Protein AF-A0A1C3ZV62-F1 (afdb_monomer)

pLDDT: mean 83.8, std 9.14, range [52.62, 94.25]

Organism: NCBI:txid1505725

Secondary structure (DSSP, 8-state):
-TTHHHHHHHHHHHHHHHHHHHHHHTT--GGG--SEETTEE-HHHHHHHHHHHHHHHHHHHHHHT-

Sequence (66 aa):
MKKILPILSIILWVVTIGIFINAFMHHDLWGLTPIIAHNSIHGIFGWSLMLSIVFSILWVIVRHKK

Solvent-accessible surface area (backbone atoms only — not comparable to full-atom values): 3655 Å² total; per-residue (Å²): 110,91,68,52,51,58,52,51,28,51,51,33,44,53,50,35,50,49,53,51,51,52,26,53,76,68,71,38,55,65,75,56,50,56,41,64,49,93,94,38,77,28,64,75,57,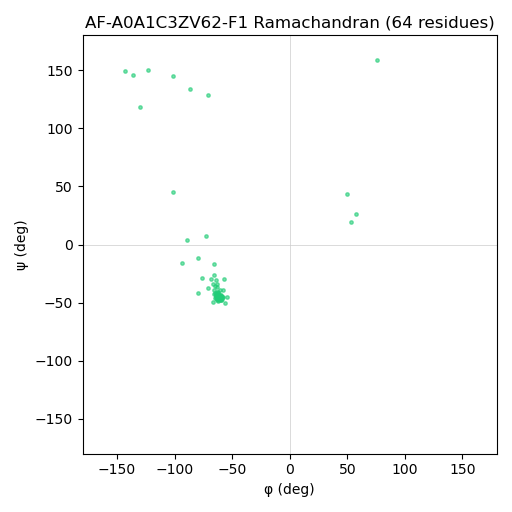24,50,34,46,50,50,25,50,53,42,48,52,52,45,53,51,62,61,69,79,105

Radius of gyration: 13.86 Å; Cα contacts (8 Å, |Δi|>4): 50; chains: 1; bounding box: 25×26×38 Å

Structure (mmCIF, N/CA/C/O backbone):
data_AF-A0A1C3ZV62-F1
#
_entry.id   AF-A0A1C3ZV62-F1
#
loop_
_atom_site.group_PDB
_atom_site.id
_atom_site.type_symbol
_atom_site.label_atom_id
_atom_site.label_alt_id
_atom_site.label_comp_id
_atom_site.label_asym_id
_atom_site.label_entity_id
_atom_site.label_seq_id
_atom_site.pdbx_PDB_ins_code
_atom_site.Cartn_x
_atom_site.Cartn_y
_atom_site.Cartn_z
_atom_site.occupancy
_atom_site.B_iso_or_equiv
_atom_site.auth_seq_id
_atom_site.auth_comp_id
_atom_site.auth_asym_id
_atom_site.auth_atom_id
_atom_site.pdbx_PDB_model_num
ATOM 1 N N . MET A 1 1 ? -1.992 5.782 22.510 1.00 57.41 1 MET A N 1
ATOM 2 C CA . MET A 1 1 ? -2.167 4.670 21.541 1.00 57.41 1 MET A CA 1
ATOM 3 C C . MET A 1 1 ? -3.320 4.862 20.550 1.00 57.41 1 MET A C 1
ATOM 5 O O . MET A 1 1 ? -3.062 4.792 19.359 1.00 57.41 1 MET A O 1
ATOM 9 N N . LYS A 1 2 ? -4.561 5.164 20.978 1.00 63.31 2 LYS A N 1
ATOM 10 C CA . LYS A 1 2 ? -5.751 5.215 20.087 1.00 63.31 2 LYS A CA 1
ATOM 11 C C . LYS A 1 2 ? -5.652 6.175 18.883 1.00 63.31 2 LYS A C 1
ATOM 13 O O . LYS A 1 2 ? -6.256 5.902 17.856 1.00 63.31 2 LYS A O 1
ATOM 18 N N . LYS A 1 3 ? -4.897 7.276 19.004 1.00 72.94 3 LYS A N 1
ATOM 19 C CA . LYS A 1 3 ? -4.684 8.258 17.922 1.00 72.94 3 LYS A CA 1
ATOM 20 C C . LYS A 1 3 ? -3.422 8.006 17.086 1.00 72.94 3 LYS A C 1
ATOM 22 O O . LYS A 1 3 ? -3.313 8.541 15.999 1.00 72.94 3 LYS A O 1
ATOM 27 N N . ILE A 1 4 ? -2.488 7.188 17.574 1.00 83.31 4 ILE A N 1
ATOM 28 C CA . ILE A 1 4 ? -1.188 6.973 16.916 1.00 83.31 4 ILE A CA 1
ATOM 29 C C . ILE A 1 4 ? -1.340 5.990 15.753 1.00 83.31 4 ILE A C 1
ATOM 31 O O . ILE A 1 4 ? -0.807 6.233 14.680 1.00 83.31 4 ILE A O 1
ATOM 35 N N . LEU A 1 5 ? -2.126 4.924 15.947 1.00 84.56 5 LEU A N 1
ATOM 36 C CA . LEU A 1 5 ? -2.394 3.924 14.911 1.00 84.56 5 LEU A CA 1
ATOM 37 C C . LEU A 1 5 ? -2.983 4.519 13.614 1.00 84.56 5 LEU A C 1
ATOM 39 O O . LEU A 1 5 ? -2.429 4.239 12.555 1.00 84.56 5 LEU A O 1
ATOM 43 N N . PRO A 1 6 ? -4.046 5.357 13.653 1.00 84.31 6 PRO A N 1
ATOM 44 C CA . PRO A 1 6 ? -4.583 5.952 12.430 1.00 84.31 6 PRO A CA 1
ATOM 45 C C . PRO A 1 6 ? -3.601 6.920 11.767 1.00 84.31 6 PRO A C 1
ATOM 47 O O . PRO A 1 6 ? -3.478 6.902 10.549 1.00 84.31 6 PRO A O 1
ATOM 50 N N . ILE A 1 7 ? -2.861 7.720 12.546 1.00 89.31 7 ILE A N 1
ATOM 51 C CA . ILE A 1 7 ? -1.840 8.630 12.003 1.00 89.31 7 ILE A CA 1
ATOM 52 C C . ILE A 1 7 ? -0.753 7.833 11.276 1.00 89.31 7 ILE A C 1
ATOM 54 O O . ILE A 1 7 ? -0.403 8.161 10.148 1.00 89.31 7 ILE A O 1
ATOM 58 N N . LEU A 1 8 ? -0.261 6.755 11.890 1.00 89.06 8 LEU A N 1
ATOM 59 C CA . LEU A 1 8 ? 0.757 5.898 11.290 1.00 89.06 8 LEU A CA 1
ATOM 60 C C . LEU A 1 8 ? 0.249 5.222 10.012 1.00 89.06 8 LEU A C 1
ATOM 62 O O . LEU A 1 8 ? 0.971 5.169 9.023 1.00 89.06 8 LEU A O 1
ATOM 66 N N . SER A 1 9 ? -1.005 4.763 10.010 1.00 88.69 9 SER A N 1
ATOM 67 C CA . SER A 1 9 ? -1.629 4.166 8.827 1.00 88.69 9 SER A CA 1
ATOM 68 C C . SER A 1 9 ? -1.736 5.168 7.676 1.00 88.69 9 SER A C 1
ATOM 70 O O . SER A 1 9 ? -1.457 4.814 6.535 1.00 88.69 9 SER A O 1
ATOM 72 N N . ILE A 1 10 ? -2.094 6.424 7.964 1.00 91.25 10 ILE A N 1
ATOM 73 C CA . I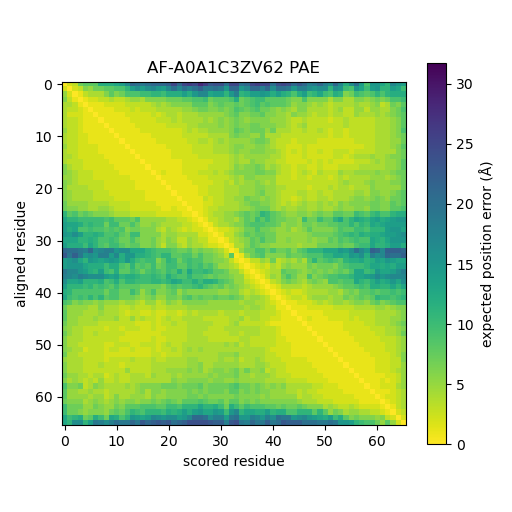LE A 1 10 ? -2.148 7.494 6.957 1.00 91.25 10 ILE A CA 1
ATOM 74 C C . ILE A 1 10 ? -0.750 7.775 6.399 1.00 91.25 10 ILE A C 1
ATOM 76 O O . ILE A 1 10 ? -0.588 7.841 5.185 1.00 91.25 10 ILE A O 1
ATOM 80 N N . ILE A 1 11 ? 0.264 7.897 7.262 1.00 93.12 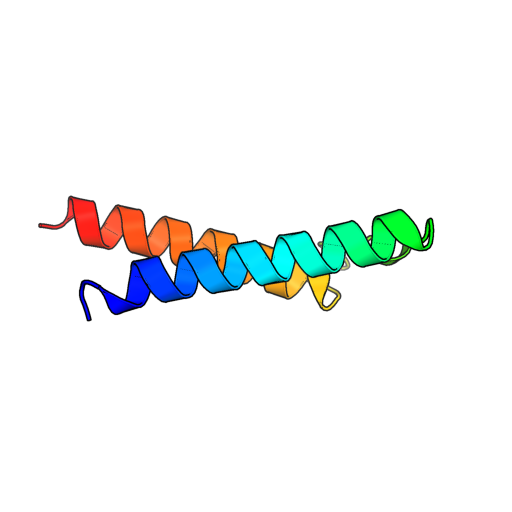11 ILE A N 1
ATOM 81 C CA . ILE A 1 11 ? 1.653 8.130 6.835 1.00 93.12 11 ILE A CA 1
ATOM 82 C C . ILE A 1 11 ? 2.136 6.996 5.924 1.00 93.12 11 ILE A C 1
ATOM 84 O O . ILE A 1 11 ? 2.713 7.263 4.873 1.00 93.12 11 ILE A O 1
ATOM 88 N N . LEU A 1 12 ? 1.867 5.743 6.294 1.00 91.75 12 LEU A N 1
ATOM 89 C CA . LEU A 1 12 ? 2.225 4.572 5.493 1.00 91.75 12 LEU A CA 1
ATOM 90 C C . LEU A 1 12 ? 1.586 4.622 4.100 1.00 91.75 12 LEU A C 1
ATOM 92 O O . LEU A 1 12 ? 2.293 4.462 3.108 1.00 91.75 12 LEU A O 1
ATOM 96 N N . TRP A 1 13 ? 0.296 4.957 4.012 1.00 93.31 13 TRP A N 1
ATOM 97 C CA . TRP A 1 13 ? -0.386 5.131 2.729 1.00 93.31 13 TRP A CA 1
ATOM 98 C C . TRP A 1 13 ? 0.199 6.267 1.889 1.00 93.31 13 TRP A C 1
ATOM 100 O O . TRP A 1 13 ? 0.390 6.089 0.688 1.00 93.31 13 TRP A O 1
ATOM 110 N N . VAL A 1 14 ? 0.536 7.407 2.502 1.00 94.25 14 VAL A N 1
ATOM 111 C CA . VAL A 1 14 ? 1.199 8.523 1.804 1.00 94.25 14 VAL A CA 1
ATOM 112 C C . VAL A 1 14 ? 2.537 8.073 1.215 1.00 94.25 14 VAL A C 1
ATOM 114 O O . VAL A 1 14 ? 2.822 8.365 0.056 1.00 94.25 14 VAL A O 1
ATOM 117 N N . VAL A 1 15 ? 3.332 7.312 1.972 1.00 92.50 15 VAL A N 1
ATOM 118 C CA . VAL A 1 15 ? 4.607 6.759 1.489 1.00 92.50 15 VAL A CA 1
ATOM 119 C C . VAL A 1 15 ? 4.384 5.759 0.352 1.00 92.50 15 VAL A C 1
ATOM 121 O O . VAL A 1 15 ? 5.052 5.861 -0.677 1.00 92.50 15 VAL A O 1
ATOM 124 N N . THR A 1 16 ? 3.428 4.833 0.485 1.00 91.19 16 THR A N 1
ATOM 125 C CA . THR A 1 16 ? 3.100 3.857 -0.569 1.00 91.19 16 THR A CA 1
ATOM 126 C C . THR A 1 16 ? 2.704 4.556 -1.872 1.00 91.19 16 THR A C 1
ATOM 128 O O . THR A 1 16 ? 3.202 4.202 -2.941 1.00 91.19 16 THR A O 1
ATOM 131 N N . ILE A 1 17 ? 1.850 5.581 -1.785 1.00 92.44 17 ILE A N 1
ATOM 132 C CA . ILE A 1 17 ? 1.417 6.378 -2.939 1.00 92.44 17 ILE A CA 1
ATOM 133 C C . ILE A 1 17 ? 2.599 7.146 -3.538 1.00 92.44 17 ILE A C 1
ATOM 135 O O . ILE A 1 17 ? 2.750 7.167 -4.755 1.00 92.44 17 ILE A O 1
ATOM 139 N N . GLY A 1 18 ? 3.466 7.733 -2.711 1.00 92.00 18 GLY A N 1
ATOM 140 C CA . GLY A 1 18 ? 4.659 8.439 -3.181 1.00 92.00 18 GLY A CA 1
ATOM 141 C C . GLY A 1 18 ? 5.602 7.540 -3.984 1.00 92.00 18 GLY A C 1
ATOM 142 O O . GLY A 1 18 ? 6.041 7.926 -5.065 1.00 92.00 18 GLY A O 1
ATOM 143 N N . ILE A 1 19 ? 5.857 6.316 -3.506 1.00 89.06 19 ILE A N 1
ATOM 144 C CA . ILE A 1 19 ? 6.667 5.321 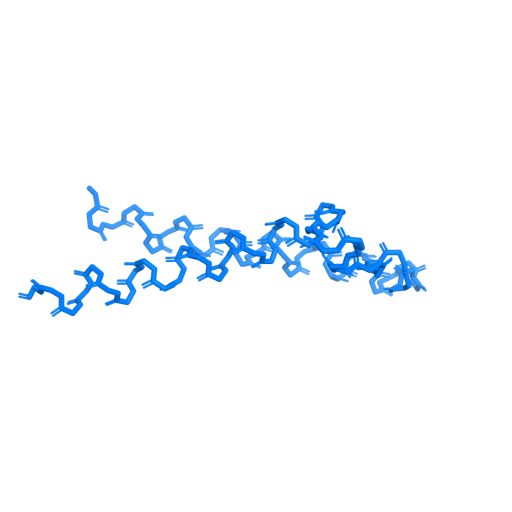-4.230 1.00 89.06 19 ILE A CA 1
ATOM 145 C C . ILE A 1 19 ? 6.014 4.969 -5.573 1.00 89.06 19 ILE A C 1
ATOM 147 O O . ILE A 1 19 ? 6.699 4.914 -6.594 1.00 89.06 19 ILE A O 1
ATOM 151 N N . PHE A 1 20 ? 4.691 4.781 -5.583 1.00 89.44 20 PHE A N 1
ATOM 152 C CA . PHE A 1 20 ? 3.940 4.485 -6.801 1.00 89.44 20 PHE A CA 1
ATOM 153 C C . PHE A 1 20 ? 4.018 5.624 -7.825 1.00 89.44 20 PHE A C 1
ATOM 155 O O . PHE A 1 20 ? 4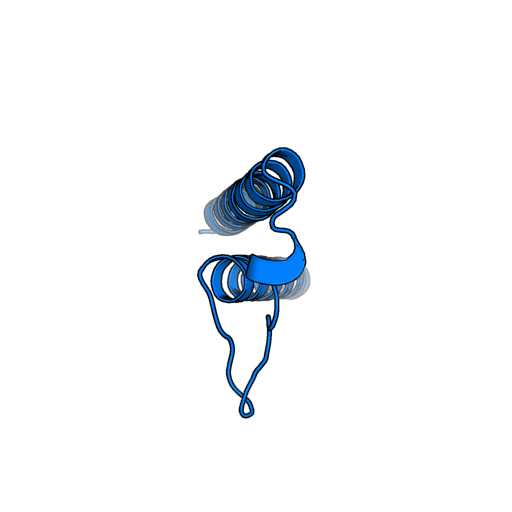.342 5.384 -8.985 1.00 89.44 20 PHE A O 1
ATOM 162 N N . ILE A 1 21 ? 3.772 6.868 -7.397 1.00 92.44 21 ILE A N 1
ATOM 163 C CA . ILE A 1 21 ? 3.855 8.054 -8.260 1.00 92.44 21 ILE A CA 1
ATOM 164 C C . ILE A 1 21 ? 5.272 8.206 -8.811 1.00 92.44 21 ILE A C 1
ATOM 166 O O . ILE A 1 21 ? 5.436 8.456 -10.002 1.00 92.44 21 ILE A O 1
ATOM 170 N N . ASN A 1 22 ? 6.297 8.017 -7.978 1.00 89.62 22 ASN A N 1
ATOM 171 C CA . ASN A 1 22 ? 7.680 8.120 -8.425 1.00 89.62 22 ASN A CA 1
ATOM 172 C C . ASN A 1 22 ? 7.991 7.104 -9.534 1.00 89.62 22 ASN A C 1
ATOM 174 O O . ASN A 1 22 ? 8.517 7.481 -10.577 1.00 89.62 22 ASN A O 1
ATOM 178 N N . ALA A 1 23 ? 7.619 5.838 -9.350 1.00 87.31 23 ALA A N 1
ATOM 179 C CA . ALA A 1 23 ? 7.802 4.814 -10.377 1.00 87.31 23 ALA A CA 1
ATOM 180 C C . ALA A 1 23 ? 6.963 5.087 -11.639 1.00 87.31 23 ALA A C 1
ATOM 182 O O . ALA A 1 23 ? 7.440 4.872 -12.751 1.00 87.31 23 ALA A O 1
ATOM 183 N N . PHE A 1 24 ? 5.749 5.629 -11.484 1.00 88.19 24 PHE A N 1
ATOM 184 C CA . PHE A 1 24 ? 4.907 6.055 -12.604 1.00 88.19 24 PHE A CA 1
ATOM 185 C C . PHE A 1 24 ? 5.579 7.150 -13.441 1.00 88.19 24 PHE A C 1
ATOM 187 O O . PHE A 1 24 ? 5.633 7.038 -14.663 1.00 88.19 24 PHE A O 1
ATOM 194 N N . MET A 1 25 ? 6.140 8.175 -12.791 1.00 92.62 25 MET A N 1
ATOM 195 C CA . MET A 1 25 ? 6.837 9.278 -13.465 1.00 92.62 25 MET A CA 1
ATOM 196 C C . MET A 1 25 ? 8.091 8.825 -14.218 1.00 92.62 25 MET A C 1
ATOM 198 O O . MET A 1 25 ? 8.435 9.418 -15.235 1.00 92.62 25 MET A O 1
ATOM 202 N N . HIS A 1 26 ? 8.760 7.775 -13.742 1.00 90.38 26 HIS A N 1
ATOM 203 C CA . HIS A 1 26 ? 9.941 7.205 -14.395 1.00 90.38 26 HIS A CA 1
ATOM 204 C C . HIS A 1 26 ? 9.591 6.122 -15.429 1.00 90.38 26 HIS A C 1
ATOM 206 O O . HIS A 1 26 ? 10.496 5.505 -15.984 1.00 90.38 26 HIS A O 1
ATOM 212 N N . HIS A 1 27 ? 8.299 5.867 -15.684 1.00 83.94 27 HIS A N 1
ATOM 213 C CA . 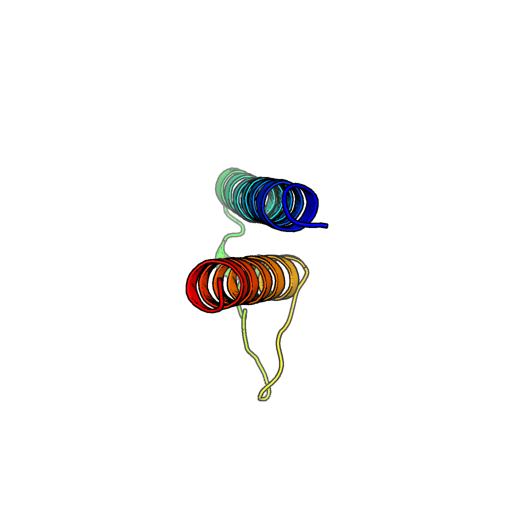HIS A 1 27 ? 7.809 4.748 -16.499 1.00 83.94 27 HIS A CA 1
ATOM 214 C C . HIS A 1 27 ? 8.333 3.366 -16.055 1.00 83.94 27 HIS A C 1
ATOM 216 O O . HIS A 1 27 ? 8.233 2.390 -16.797 1.00 83.94 27 HIS A O 1
ATOM 222 N N . ASP A 1 28 ? 8.819 3.261 -14.817 1.00 83.38 28 ASP A N 1
ATOM 223 C CA . ASP A 1 28 ? 9.393 2.051 -14.227 1.00 83.38 28 ASP A CA 1
ATOM 224 C C . ASP A 1 28 ? 8.387 1.364 -13.294 1.00 83.38 28 ASP A C 1
ATOM 226 O O . ASP A 1 28 ? 8.664 0.953 -12.168 1.00 83.38 28 ASP A O 1
ATOM 230 N N . LEU A 1 29 ? 7.147 1.261 -13.770 1.00 78.44 29 LEU A N 1
ATOM 231 C CA . LEU A 1 29 ? 6.086 0.546 -13.061 1.00 78.44 29 LEU A CA 1
ATOM 232 C C . LEU A 1 29 ? 6.388 -0.953 -12.969 1.00 78.44 29 LEU A C 1
ATOM 234 O O . LEU A 1 29 ? 5.949 -1.615 -12.031 1.00 78.44 29 LEU A O 1
ATOM 238 N N . TRP A 1 30 ? 7.165 -1.478 -13.916 1.00 77.31 30 TRP A N 1
ATOM 239 C CA . TRP A 1 30 ? 7.638 -2.857 -13.895 1.00 77.31 30 TRP A CA 1
ATOM 240 C C . TRP A 1 30 ? 8.638 -3.100 -12.761 1.00 77.31 30 TRP A C 1
ATOM 242 O O . TRP A 1 30 ? 8.608 -4.183 -12.183 1.00 77.31 30 TRP A O 1
ATOM 252 N N . GLY A 1 31 ? 9.418 -2.096 -12.345 1.00 74.19 31 GLY A N 1
ATOM 253 C CA . GLY A 1 31 ? 10.256 -2.160 -11.143 1.00 74.19 31 GLY A CA 1
ATOM 254 C C . GLY A 1 31 ? 9.477 -2.268 -9.823 1.00 74.19 31 GLY A C 1
ATOM 255 O O . GLY A 1 31 ? 10.034 -2.686 -8.807 1.00 74.19 31 GLY A O 1
ATOM 256 N N . LEU A 1 32 ? 8.173 -1.954 -9.814 1.00 70.69 32 LEU A N 1
ATOM 257 C CA . LEU A 1 32 ? 7.284 -2.213 -8.667 1.00 70.69 32 LEU A CA 1
ATOM 258 C C . LEU A 1 32 ? 6.808 -3.669 -8.605 1.00 70.69 32 LEU A C 1
ATOM 260 O O . LEU A 1 32 ? 6.223 -4.093 -7.603 1.00 70.69 32 LEU A O 1
ATOM 264 N N . THR A 1 33 ? 7.033 -4.428 -9.677 1.00 75.69 33 THR A N 1
ATOM 265 C CA . THR A 1 33 ? 6.751 -5.856 -9.736 1.00 75.69 33 THR A CA 1
ATOM 266 C C . THR A 1 33 ? 8.041 -6.655 -9.554 1.00 75.69 33 THR A C 1
ATOM 268 O O . THR A 1 33 ? 9.096 -6.240 -10.025 1.00 75.69 33 THR A O 1
ATOM 271 N N . PRO A 1 34 ? 7.991 -7.822 -8.900 1.00 69.00 34 PRO A N 1
ATOM 272 C CA . PRO A 1 34 ? 6.837 -8.428 -8.244 1.00 69.00 34 PRO A CA 1
ATOM 273 C C . PRO A 1 34 ? 6.659 -7.941 -6.794 1.00 69.00 34 PRO A C 1
ATOM 275 O O . PRO A 1 34 ? 7.590 -7.969 -5.995 1.00 69.00 34 PRO A O 1
ATOM 278 N N . ILE A 1 35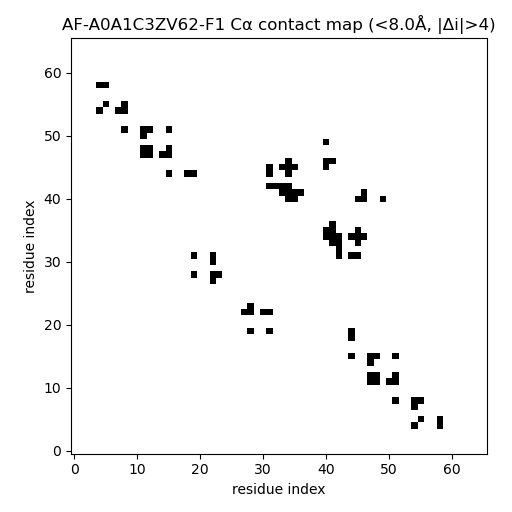 ? 5.422 -7.590 -6.424 1.00 73.94 35 ILE A N 1
ATOM 279 C CA . ILE A 1 35 ? 5.044 -7.313 -5.023 1.00 73.94 35 ILE A CA 1
ATOM 280 C C . ILE A 1 35 ? 5.209 -8.583 -4.169 1.00 73.94 35 ILE A C 1
ATOM 282 O O . ILE A 1 35 ? 5.626 -8.519 -3.014 1.00 73.94 35 ILE A O 1
ATOM 286 N N . ILE A 1 36 ? 4.899 -9.746 -4.754 1.00 67.19 36 ILE A N 1
ATOM 287 C CA . ILE A 1 36 ? 5.057 -11.073 -4.153 1.00 67.19 36 ILE A CA 1
ATOM 288 C C . ILE A 1 36 ? 5.804 -11.955 -5.156 1.00 67.19 36 ILE A C 1
ATOM 290 O O . ILE A 1 36 ? 5.299 -12.210 -6.248 1.00 67.19 36 ILE A O 1
ATOM 294 N N . ALA A 1 37 ? 6.986 -12.440 -4.784 1.00 73.25 37 ALA A N 1
ATOM 295 C CA . ALA A 1 37 ? 7.759 -13.417 -5.550 1.00 73.25 37 ALA A CA 1
ATOM 296 C C . ALA A 1 37 ? 8.325 -14.492 -4.632 1.00 73.25 37 ALA A C 1
ATOM 298 O O . ALA A 1 37 ? 8.663 -14.215 -3.485 1.00 73.25 37 ALA A O 1
ATOM 299 N N . HIS A 1 38 ? 8.416 -15.729 -5.128 1.00 77.00 38 HIS A N 1
ATOM 300 C CA . HIS A 1 38 ? 8.908 -16.873 -4.349 1.00 77.00 38 HIS A CA 1
ATOM 301 C C . HIS A 1 38 ? 8.226 -16.984 -2.971 1.00 77.00 38 HIS A C 1
ATOM 303 O O . HIS A 1 38 ? 8.882 -17.167 -1.950 1.00 77.00 38 HIS A O 1
ATOM 309 N N . ASN A 1 39 ? 6.899 -16.797 -2.940 1.00 76.06 39 ASN A N 1
ATOM 310 C CA . ASN A 1 39 ? 6.077 -16.818 -1.726 1.00 76.06 39 ASN A CA 1
ATOM 311 C C . ASN A 1 39 ? 6.492 -15.797 -0.640 1.00 76.06 39 ASN A C 1
ATOM 313 O O . ASN A 1 39 ? 6.256 -16.011 0.547 1.00 76.06 39 ASN A O 1
ATOM 317 N N . SER A 1 40 ? 7.127 -14.687 -1.030 1.00 76.50 40 SER A N 1
ATOM 318 C CA . SER A 1 40 ? 7.565 -13.641 -0.104 1.00 76.50 40 SER A CA 1
ATOM 319 C C . SER A 1 40 ? 7.404 -12.241 -0.694 1.00 76.50 40 SER A C 1
ATOM 321 O O . SER A 1 40 ? 7.470 -12.032 -1.908 1.00 76.50 40 SER A O 1
ATOM 323 N N . ILE A 1 41 ? 7.157 -11.273 0.188 1.00 84.69 41 ILE A N 1
ATOM 324 C CA . ILE A 1 41 ? 6.984 -9.869 -0.183 1.00 84.69 41 ILE A CA 1
ATOM 325 C C . ILE A 1 41 ? 8.335 -9.300 -0.604 1.00 84.69 41 ILE A C 1
ATOM 327 O O . ILE A 1 41 ? 9.317 -9.411 0.132 1.00 84.69 41 ILE A O 1
ATOM 331 N N . HIS A 1 42 ? 8.369 -8.676 -1.777 1.00 82.69 42 HIS A N 1
ATOM 332 C CA . HIS A 1 42 ? 9.587 -8.148 -2.373 1.00 82.69 42 HIS A CA 1
ATOM 333 C C . HIS A 1 42 ? 9.472 -6.653 -2.680 1.00 82.69 42 HIS A C 1
ATOM 335 O O . HIS A 1 42 ? 8.399 -6.118 -2.959 1.00 82.69 42 HIS A 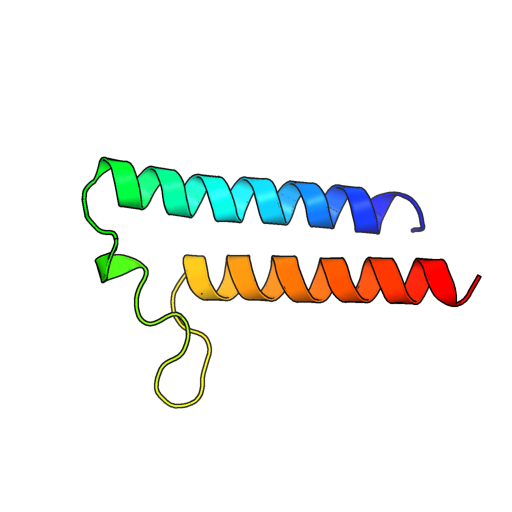O 1
ATOM 341 N N . GLY A 1 43 ? 10.625 -5.981 -2.622 1.00 84.88 43 GLY A N 1
ATOM 342 C CA . GLY A 1 43 ? 10.762 -4.565 -2.945 1.00 84.88 43 GLY A CA 1
ATOM 343 C C . GLY A 1 43 ? 10.235 -3.610 -1.871 1.00 84.88 43 GLY A C 1
ATOM 344 O O . GLY A 1 43 ? 9.397 -3.945 -1.032 1.00 84.88 43 GLY A O 1
ATOM 345 N N . ILE A 1 44 ? 10.734 -2.373 -1.919 1.00 85.00 44 ILE A N 1
ATOM 346 C CA . ILE A 1 44 ? 10.337 -1.296 -0.997 1.00 85.00 44 ILE A CA 1
ATOM 347 C C . ILE A 1 44 ? 8.832 -1.022 -1.125 1.00 85.00 44 ILE A C 1
ATOM 349 O O . ILE A 1 44 ? 8.141 -0.843 -0.122 1.00 85.00 44 ILE A O 1
ATOM 353 N N . PHE A 1 45 ? 8.309 -1.057 -2.354 1.00 87.44 45 PHE A N 1
ATOM 354 C CA . PHE A 1 45 ? 6.885 -0.886 -2.617 1.00 87.44 45 PHE A CA 1
ATOM 355 C C . PHE A 1 45 ? 6.034 -1.998 -1.997 1.00 87.44 45 PHE A C 1
ATOM 357 O O . PHE A 1 45 ? 5.052 -1.696 -1.323 1.00 87.44 45 PHE A O 1
ATOM 364 N N . GLY A 1 46 ? 6.427 -3.267 -2.159 1.00 87.06 46 GLY A N 1
ATOM 365 C CA . GLY A 1 46 ? 5.664 -4.392 -1.622 1.00 87.06 46 GLY A CA 1
ATOM 366 C C . GLY A 1 46 ? 5.602 -4.392 -0.097 1.00 87.06 46 GLY A C 1
ATOM 367 O O . GLY A 1 46 ? 4.524 -4.561 0.474 1.00 87.06 46 GLY A O 1
ATOM 368 N N . TRP A 1 47 ? 6.722 -4.105 0.574 1.00 89.38 47 TRP A N 1
ATOM 369 C CA . TRP A 1 47 ? 6.747 -3.957 2.033 1.00 89.38 47 TRP A CA 1
ATOM 370 C C . TRP A 1 47 ? 5.934 -2.755 2.515 1.00 89.38 47 TRP A C 1
ATOM 372 O O . TRP A 1 47 ? 5.183 -2.881 3.483 1.00 89.38 47 TRP A O 1
ATOM 382 N N . SER A 1 48 ? 6.040 -1.611 1.830 1.00 89.31 48 SER A N 1
ATOM 383 C CA . SER A 1 48 ? 5.251 -0.417 2.149 1.00 89.31 48 SER A CA 1
ATOM 384 C C . SER A 1 48 ? 3.750 -0.696 2.029 1.00 89.31 48 SER A C 1
ATOM 386 O O . SER A 1 48 ? 3.001 -0.414 2.963 1.00 89.31 48 SER A O 1
ATOM 388 N N . LEU A 1 49 ? 3.320 -1.328 0.934 1.00 88.88 49 LEU A N 1
ATOM 389 C CA . LEU A 1 49 ? 1.925 -1.691 0.693 1.00 88.88 49 LEU A CA 1
ATOM 390 C C . LEU A 1 49 ? 1.412 -2.713 1.719 1.00 88.88 49 LEU A C 1
ATOM 392 O O . LEU A 1 49 ? 0.326 -2.534 2.272 1.00 88.88 49 LEU A O 1
ATOM 396 N N . MET A 1 50 ? 2.200 -3.745 2.035 1.00 91.62 50 MET A N 1
ATOM 397 C CA . MET A 1 50 ? 1.822 -4.731 3.050 1.00 91.62 50 MET A CA 1
ATOM 398 C C . MET A 1 50 ? 1.640 -4.084 4.427 1.00 91.62 50 MET A C 1
ATOM 400 O O . MET A 1 50 ? 0.627 -4.312 5.087 1.00 91.62 50 MET A O 1
ATOM 404 N N . LEU A 1 51 ? 2.594 -3.255 4.862 1.00 90.88 51 LEU A N 1
ATOM 405 C CA . LEU A 1 51 ? 2.506 -2.545 6.140 1.00 90.88 51 LEU A CA 1
ATOM 406 C C . LEU A 1 51 ? 1.275 -1.633 6.182 1.00 90.88 51 LEU A C 1
ATOM 408 O O . LEU A 1 51 ? 0.531 -1.671 7.162 1.00 90.88 51 LEU A O 1
ATOM 412 N N . SER A 1 52 ? 1.009 -0.878 5.112 1.00 90.75 52 SER A N 1
ATOM 413 C CA . SER A 1 52 ? -0.191 -0.040 4.983 1.00 90.75 52 SER A CA 1
ATOM 414 C C . SER A 1 52 ? -1.480 -0.842 5.196 1.00 90.75 52 SER A C 1
ATOM 416 O O . SER A 1 52 ? -2.355 -0.423 5.962 1.00 90.75 52 SER A O 1
ATOM 418 N N . ILE A 1 53 ? -1.586 -2.027 4.587 1.00 90.75 53 ILE A N 1
ATOM 419 C CA . ILE A 1 53 ? -2.749 -2.915 4.731 1.00 90.75 53 ILE A CA 1
ATOM 420 C C . ILE A 1 53 ? -2.853 -3.460 6.159 1.00 90.75 53 ILE A C 1
ATOM 422 O O . ILE A 1 53 ? -3.912 -3.355 6.780 1.00 90.75 53 ILE A O 1
ATOM 426 N N . VAL A 1 54 ? -1.762 -3.995 6.714 1.00 92.69 54 VAL A N 1
ATOM 427 C CA . VAL A 1 54 ? -1.744 -4.577 8.067 1.00 92.69 54 VAL A CA 1
ATOM 428 C C . VAL A 1 54 ? -2.154 -3.543 9.115 1.00 92.69 54 VAL A C 1
ATOM 430 O O . VAL A 1 54 ? -3.021 -3.818 9.944 1.00 92.69 54 VAL A O 1
ATOM 433 N N . PHE A 1 55 ? -1.594 -2.332 9.063 1.00 89.19 55 PHE A N 1
ATOM 434 C CA . PHE A 1 55 ? -1.952 -1.267 10.003 1.00 89.19 55 PHE A CA 1
ATOM 435 C C . PHE A 1 55 ? -3.396 -0.788 9.829 1.00 89.19 55 PHE A C 1
ATOM 437 O O . PHE A 1 55 ? -4.058 -0.499 10.829 1.00 89.19 55 PHE A O 1
ATOM 444 N N . SER A 1 56 ? -3.918 -0.789 8.599 1.00 88.81 56 SER A N 1
ATOM 445 C CA . SER A 1 56 ? -5.328 -0.477 8.336 1.00 88.81 56 SER A CA 1
ATOM 446 C C . SER A 1 56 ? -6.256 -1.521 8.970 1.00 88.81 56 SER A C 1
ATOM 448 O O . SER A 1 56 ? -7.218 -1.163 9.650 1.00 88.81 56 SER A O 1
ATOM 450 N N . ILE A 1 57 ? -5.935 -2.812 8.830 1.00 89.94 57 ILE A N 1
ATOM 451 C CA . ILE A 1 57 ? -6.695 -3.913 9.444 1.00 89.94 57 ILE A CA 1
ATOM 452 C C . ILE A 1 57 ? -6.638 -3.818 10.972 1.00 89.94 57 ILE A C 1
ATOM 454 O O . ILE A 1 57 ? -7.674 -3.869 11.637 1.00 89.94 57 ILE A O 1
ATOM 458 N N . LEU A 1 58 ? -5.444 -3.621 11.541 1.00 88.44 58 LEU A N 1
ATOM 459 C CA . LEU A 1 58 ? -5.274 -3.455 12.986 1.00 88.44 58 LEU A CA 1
ATOM 460 C C . LEU A 1 58 ? -6.086 -2.270 13.514 1.00 88.44 58 LEU A C 1
ATOM 462 O O . LEU A 1 58 ? -6.689 -2.368 14.582 1.00 88.44 58 LEU A O 1
ATOM 466 N N . TRP A 1 59 ? -6.153 -1.169 12.764 1.00 84.62 59 TRP A N 1
ATOM 467 C CA . TRP A 1 59 ? -6.969 -0.019 13.137 1.00 84.62 59 TRP A CA 1
ATOM 468 C C . TRP A 1 59 ? -8.461 -0.350 13.185 1.00 84.62 59 TRP A C 1
ATOM 470 O O . TRP A 1 59 ? -9.120 -0.0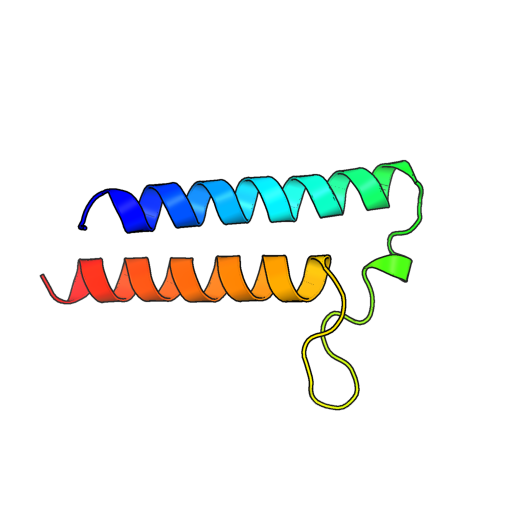18 14.175 1.00 84.62 59 TRP A O 1
ATOM 480 N N . VAL A 1 60 ? -8.981 -1.053 12.176 1.00 86.38 60 VAL A N 1
ATOM 481 C CA . VAL A 1 60 ? -10.384 -1.495 12.141 1.00 86.38 60 VAL A CA 1
ATOM 482 C C . VAL A 1 60 ? -10.695 -2.425 13.317 1.00 86.38 60 VAL A C 1
ATOM 484 O O . VAL A 1 60 ? -11.676 -2.201 14.027 1.00 86.38 60 VAL A O 1
ATOM 487 N N . ILE A 1 61 ? -9.833 -3.409 13.592 1.00 87.75 61 ILE A N 1
ATOM 488 C CA . ILE A 1 61 ? -10.011 -4.360 14.704 1.00 87.75 61 ILE A CA 1
ATOM 489 C C . ILE A 1 61 ? -10.002 -3.640 16.059 1.00 87.75 61 ILE A C 1
ATOM 491 O O . ILE A 1 61 ? -10.874 -3.874 16.898 1.00 87.75 61 ILE A O 1
ATOM 495 N N . VAL A 1 62 ? -9.036 -2.742 16.284 1.00 86.00 62 VAL A N 1
ATOM 496 C CA . VAL A 1 62 ? -8.927 -1.971 17.535 1.00 86.00 62 VAL A CA 1
ATOM 497 C C . VAL A 1 62 ? -10.135 -1.056 17.733 1.00 86.00 62 VAL A C 1
ATOM 499 O O . VAL A 1 62 ? -10.551 -0.834 18.871 1.00 86.00 62 VAL A O 1
ATOM 502 N N . ARG A 1 63 ? -10.708 -0.523 16.648 1.00 80.00 63 ARG A N 1
ATOM 503 C CA . ARG A 1 63 ? -11.928 0.287 16.702 1.00 80.00 63 ARG A CA 1
ATOM 504 C C . ARG A 1 63 ? -13.167 -0.552 17.023 1.00 80.00 63 ARG A C 1
ATOM 506 O O . ARG A 1 63 ? -14.010 -0.060 17.756 1.00 80.00 63 ARG A O 1
ATOM 513 N N . HIS A 1 64 ? -13.261 -1.778 16.506 1.00 75.62 64 HIS A N 1
ATOM 514 C CA . HIS A 1 64 ? -14.408 -2.672 16.716 1.00 75.62 64 HIS A CA 1
ATOM 515 C C . HIS A 1 64 ? -14.452 -3.341 18.094 1.00 75.62 64 HIS A C 1
ATOM 517 O O . HIS A 1 64 ? -15.533 -3.651 18.581 1.00 75.62 64 HIS A O 1
ATOM 523 N N . LYS A 1 65 ? -13.303 -3.580 18.737 1.00 65.38 65 LYS A N 1
ATOM 524 C CA . LYS A 1 65 ? -13.226 -4.199 20.078 1.00 65.38 65 LYS A CA 1
ATOM 525 C C . LYS A 1 65 ? -13.672 -3.286 21.233 1.00 65.38 65 LYS A C 1
ATOM 527 O O . LYS A 1 65 ? -13.435 -3.619 22.392 1.00 65.38 65 LYS A O 1
ATOM 532 N N . LYS A 1 66 ? -14.222 -2.113 20.942 1.00 52.62 66 LYS A N 1
ATOM 533 C CA . LYS A 1 66 ? -14.308 -0.992 21.869 1.00 52.62 66 LYS A CA 1
ATOM 534 C C . LYS A 1 66 ? -15.672 -0.331 21.812 1.00 52.62 66 LYS A C 1
ATOM 536 O O . LYS A 1 66 ? -16.099 0.143 22.884 1.00 52.62 66 LYS A O 1
#

Mean predicted aligned error: 5.76 Å

Foldseek 3Di:
DLVVLVVVLVVLVVVLVVVCVVCVVVVNNVVLPPCADPNDGDDPNSVSVVVSVVSVVVNVVVVVVD